Protein AF-A0A0K8PR50-F1 (afdb_monomer_lite)

Sequence (97 aa):
MTNALPRLLEIAPAPSEPRQKDWDEVERSLEVALPSDYKELIHVYGGSNWDDDLYVLEPGCPNENYDLIEWAEHQAEDLEERLGCRAFEGLRRCRRR

Secondary structure (DSSP, 8-state):
----HHHHHTTSPPPSS-----HHHHHHHHTSPPPHHHHHHHHHH-SEEETTTEEEPBTT-SSGGGBHHHHHHHHHHHHHHHTTSSSSTTTSSTT--

Radius of gyration: 16.48 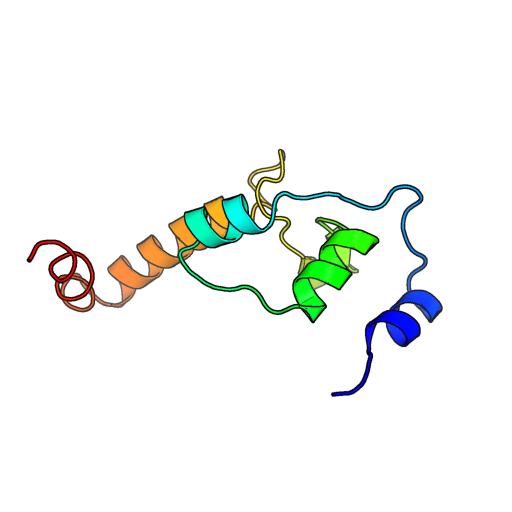Å; chains: 1; bounding box: 35×38×45 Å

Foldseek 3Di:
DDLCVVVVCVVDPFDPAFDDDDQVVQCVLVVHRDDPSLVVVCRGHNFDDDPVPDTAAHDPDPPLVRHPNNVSVVVVVVVCVVVPPDPCPPPVVVPPD

Organism: Streptomyces azureus (NCBI:txid146537)

pLDDT: mean 75.45, std 17.96, range [32.22, 92.25]

InterPro domains:
  IPR037883 Knr4/Smi1-like domain superfamily [SSF160631] (14-71)

Structure (mmCIF, N/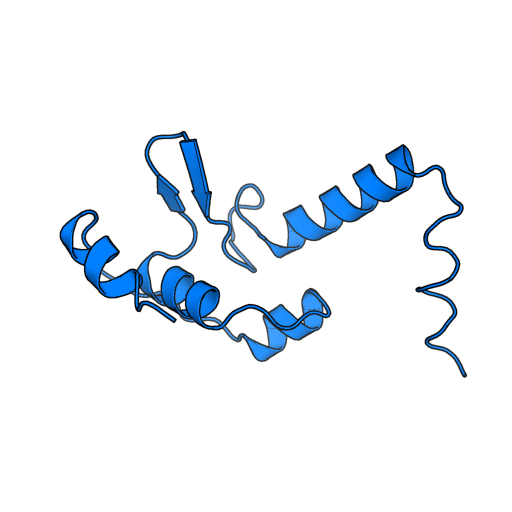CA/C/O backbone):
data_AF-A0A0K8PR50-F1
#
_entry.id   AF-A0A0K8PR50-F1
#
loop_
_atom_site.group_PDB
_atom_site.id
_atom_site.type_symbol
_atom_site.label_atom_id
_atom_site.label_alt_id
_atom_site.label_comp_id
_atom_site.label_asym_id
_atom_site.label_entity_id
_atom_site.label_seq_id
_atom_site.pdbx_PDB_ins_code
_atom_site.Cartn_x
_atom_site.Cartn_y
_atom_site.Cartn_z
_atom_site.occupancy
_atom_site.B_iso_or_equiv
_atom_site.auth_seq_id
_atom_site.auth_comp_id
_atom_site.auth_asym_id
_atom_site.auth_atom_id
_atom_site.pdbx_PDB_model_num
ATOM 1 N N . MET A 1 1 ? -12.345 -17.596 1.169 1.00 51.47 1 MET A N 1
ATOM 2 C CA . MET A 1 1 ? -11.996 -16.492 0.254 1.00 51.47 1 MET A CA 1
ATOM 3 C C . MET A 1 1 ? -10.933 -17.008 -0.694 1.00 51.47 1 MET A C 1
ATOM 5 O O . MET A 1 1 ? -10.073 -17.760 -0.250 1.00 51.47 1 MET A O 1
ATOM 9 N N . THR A 1 2 ? -11.065 -16.735 -1.989 1.00 55.59 2 THR A N 1
ATOM 10 C CA . THR A 1 2 ? -10.133 -17.228 -3.011 1.00 55.59 2 THR A CA 1
ATOM 11 C C . THR A 1 2 ? -8.788 -16.541 -2.821 1.00 55.59 2 THR A C 1
ATOM 13 O O . THR A 1 2 ? -8.738 -15.317 -2.759 1.00 55.59 2 THR A O 1
ATOM 16 N N . ASN A 1 3 ? -7.713 -17.316 -2.704 1.00 71.94 3 ASN A N 1
ATOM 17 C CA . ASN A 1 3 ? -6.368 -16.771 -2.583 1.00 71.94 3 ASN A CA 1
ATOM 18 C C . ASN A 1 3 ? -5.932 -16.259 -3.971 1.00 71.94 3 ASN A C 1
ATOM 20 O O . ASN A 1 3 ? -5.563 -17.052 -4.836 1.00 71.94 3 ASN A O 1
ATOM 24 N N . ALA A 1 4 ? -6.111 -14.959 -4.223 1.00 85.00 4 ALA A N 1
ATOM 25 C CA . ALA A 1 4 ? -5.913 -14.336 -5.536 1.00 85.00 4 ALA A CA 1
ATOM 26 C C . ALA A 1 4 ? -4.441 -14.000 -5.833 1.00 85.00 4 ALA A C 1
ATOM 28 O O . ALA A 1 4 ? -4.057 -13.907 -6.997 1.00 85.00 4 ALA A O 1
ATOM 29 N N . LEU A 1 5 ? -3.609 -13.876 -4.795 1.00 86.88 5 LEU A N 1
ATOM 30 C CA . LEU A 1 5 ? -2.203 -13.493 -4.917 1.00 86.88 5 LEU A CA 1
ATOM 31 C C . LEU A 1 5 ? -1.357 -14.507 -5.719 1.00 86.88 5 LEU A C 1
ATOM 33 O O . LEU A 1 5 ? -0.621 -14.076 -6.605 1.00 86.88 5 LEU A O 1
ATOM 37 N N . PRO A 1 6 ? -1.499 -15.839 -5.542 1.00 89.06 6 PRO A N 1
ATOM 38 C CA . PRO A 1 6 ? -0.833 -16.816 -6.405 1.00 89.06 6 PRO A CA 1
ATOM 39 C C . PRO A 1 6 ? -1.187 -16.655 -7.882 1.00 89.06 6 PRO A C 1
ATOM 41 O O . PRO A 1 6 ? -0.318 -16.761 -8.740 1.00 89.06 6 PRO A O 1
ATOM 44 N N . ARG A 1 7 ? -2.458 -16.359 -8.188 1.00 90.19 7 ARG A N 1
ATOM 45 C CA . ARG A 1 7 ? -2.892 -16.163 -9.574 1.00 90.19 7 ARG A CA 1
ATOM 46 C C . ARG A 1 7 ? -2.304 -14.889 -10.172 1.00 90.19 7 ARG A C 1
ATOM 48 O O . ARG A 1 7 ? -2.020 -14.853 -11.364 1.00 90.19 7 ARG A O 1
ATOM 55 N N . LEU A 1 8 ? -2.123 -13.866 -9.344 1.00 89.12 8 LEU A N 1
ATOM 56 C CA . LEU A 1 8 ? -1.499 -12.612 -9.736 1.00 89.12 8 LEU A CA 1
ATOM 57 C C . LEU A 1 8 ? -0.014 -12.800 -10.076 1.00 89.12 8 LEU A C 1
ATOM 59 O O . LEU A 1 8 ? 0.434 -12.308 -11.108 1.00 89.12 8 LEU A O 1
ATOM 63 N N . LEU A 1 9 ? 0.708 -13.593 -9.279 1.00 89.88 9 LEU A N 1
ATOM 64 C CA . LEU A 1 9 ? 2.124 -13.917 -9.494 1.00 89.88 9 LEU A CA 1
ATOM 65 C C . LEU A 1 9 ? 2.397 -14.641 -10.821 1.00 89.88 9 LEU A C 1
ATOM 67 O O . LEU A 1 9 ? 3.491 -14.525 -11.368 1.00 89.88 9 LEU A O 1
ATOM 71 N N . GLU A 1 10 ? 1.418 -15.376 -11.352 1.00 90.94 10 GLU A N 1
ATOM 72 C CA . GLU A 1 10 ? 1.526 -16.010 -12.672 1.00 90.94 10 GLU A CA 1
ATOM 73 C C . GLU A 1 10 ? 1.483 -15.002 -13.832 1.00 90.94 10 GLU A C 1
ATOM 75 O O . GLU A 1 10 ? 1.972 -15.303 -14.920 1.00 90.94 10 GLU A O 1
ATOM 80 N N . ILE A 1 11 ? 0.878 -13.829 -13.623 1.00 90.75 11 ILE A N 1
ATOM 81 C CA . ILE A 1 11 ? 0.673 -12.801 -14.655 1.00 90.75 11 ILE A CA 1
ATOM 82 C C . ILE A 1 11 ? 1.726 -11.699 -14.520 1.00 90.75 11 ILE A C 1
ATOM 84 O O . ILE A 1 11 ? 2.321 -11.283 -15.512 1.00 90.75 11 ILE A O 1
ATOM 88 N N . ALA A 1 12 ? 1.962 -11.243 -13.291 1.00 88.06 12 ALA A N 1
ATOM 89 C CA . ALA A 1 12 ? 2.895 -10.181 -12.957 1.00 88.06 12 ALA A CA 1
ATOM 90 C C . ALA A 1 12 ? 3.958 -10.736 -11.996 1.00 88.06 12 ALA A C 1
ATOM 92 O O . ALA A 1 12 ? 3.657 -10.946 -10.818 1.00 88.06 12 ALA A O 1
ATOM 93 N N . PRO A 1 13 ? 5.191 -11.003 -12.458 1.00 86.75 13 PRO A N 1
ATOM 94 C CA . PRO A 1 13 ? 6.233 -11.524 -11.584 1.00 86.75 13 PRO A CA 1
ATOM 95 C C . PRO A 1 13 ? 6.540 -10.530 -10.458 1.00 86.75 13 PRO A C 1
ATOM 97 O O . PRO A 1 13 ? 6.558 -9.317 -10.671 1.00 86.75 13 PRO A O 1
ATOM 100 N N . ALA A 1 14 ? 6.779 -11.055 -9.255 1.00 85.06 14 ALA A N 1
ATOM 101 C CA . ALA A 1 14 ? 7.117 -10.229 -8.103 1.00 85.06 14 ALA A CA 1
ATOM 102 C C . ALA A 1 14 ? 8.444 -9.478 -8.320 1.00 85.06 14 ALA A C 1
ATOM 104 O O . ALA A 1 14 ? 9.372 -10.033 -8.923 1.00 85.06 14 ALA A O 1
ATOM 105 N N . PRO A 1 15 ? 8.567 -8.246 -7.801 1.00 81.56 15 PRO A N 1
ATOM 106 C CA . PRO A 1 15 ? 9.846 -7.556 -7.741 1.00 81.56 15 PRO A CA 1
ATOM 107 C C . PRO A 1 15 ? 10.836 -8.314 -6.843 1.00 81.56 15 PRO A C 1
ATOM 109 O O . PRO A 1 15 ? 10.458 -9.102 -5.977 1.00 81.56 15 PRO A O 1
ATOM 112 N N . SER A 1 16 ? 12.128 -8.066 -7.054 1.00 77.00 16 SER A N 1
ATOM 113 C CA . SER A 1 16 ? 13.225 -8.809 -6.418 1.00 77.00 16 SER A CA 1
ATOM 114 C C . SER A 1 16 ? 13.252 -8.708 -4.891 1.00 77.00 16 SER A C 1
ATOM 116 O O . SER A 1 16 ? 13.763 -9.608 -4.227 1.00 77.00 16 SER A O 1
ATOM 118 N N . GLU A 1 17 ? 12.744 -7.605 -4.340 1.00 83.06 17 GLU A N 1
ATOM 119 C CA . GLU A 1 17 ? 12.805 -7.298 -2.914 1.00 83.06 17 GLU A CA 1
ATOM 120 C C . GLU A 1 17 ? 11.401 -7.018 -2.363 1.00 83.06 17 GLU A C 1
ATOM 122 O O . GLU A 1 17 ? 10.764 -6.045 -2.781 1.00 83.06 17 GLU A O 1
ATOM 127 N N . PRO A 1 18 ? 10.914 -7.842 -1.417 1.00 82.69 18 PRO A N 1
ATOM 128 C CA . PRO A 1 18 ? 9.634 -7.608 -0.768 1.00 82.69 18 PRO A CA 1
ATOM 129 C C . PRO A 1 18 ? 9.707 -6.405 0.179 1.00 82.69 18 PRO A C 1
ATOM 131 O O . PRO A 1 18 ? 10.745 -6.117 0.782 1.00 82.69 18 PRO A O 1
ATOM 134 N N . ARG A 1 19 ? 8.579 -5.717 0.363 1.00 83.88 19 ARG A N 1
ATOM 135 C CA . ARG A 1 19 ? 8.471 -4.573 1.275 1.00 83.88 19 ARG A CA 1
ATOM 136 C C . ARG A 1 19 ? 8.086 -5.030 2.674 1.00 83.88 19 ARG A C 1
ATOM 138 O O . ARG A 1 19 ? 7.132 -5.780 2.866 1.00 83.88 19 ARG A O 1
ATOM 145 N N . GLN A 1 20 ? 8.817 -4.557 3.677 1.00 86.50 20 GLN A N 1
ATOM 146 C CA . GLN A 1 20 ? 8.456 -4.742 5.081 1.00 86.50 20 GLN A CA 1
ATOM 147 C C . GLN A 1 20 ? 7.908 -3.437 5.645 1.00 86.50 20 GLN A C 1
ATOM 149 O O . GLN A 1 20 ? 8.430 -2.360 5.359 1.00 86.50 20 GLN A O 1
ATOM 154 N N . LYS A 1 21 ? 6.845 -3.549 6.439 1.00 86.62 21 LYS A N 1
ATOM 155 C CA . LYS A 1 21 ? 6.169 -2.424 7.079 1.00 86.62 21 LYS A CA 1
ATOM 156 C C . LYS A 1 21 ? 5.793 -2.803 8.503 1.00 86.62 21 LYS A C 1
ATOM 158 O O . LYS A 1 21 ? 5.434 -3.953 8.763 1.00 86.62 21 LYS A O 1
ATOM 163 N N . ASP A 1 22 ? 5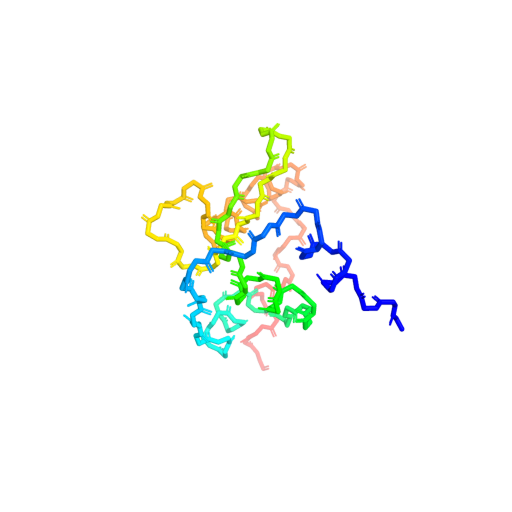.857 -1.821 9.394 1.00 90.81 22 ASP A N 1
ATOM 164 C CA . ASP A 1 22 ? 5.232 -1.910 10.707 1.00 90.81 22 ASP A CA 1
ATOM 165 C C . ASP A 1 22 ? 3.733 -1.639 10.537 1.00 90.81 22 ASP A C 1
ATOM 167 O O . ASP A 1 22 ? 3.278 -0.498 10.442 1.00 90.81 22 ASP A O 1
ATOM 171 N N . TRP A 1 23 ? 2.960 -2.715 10.413 1.00 92.06 23 TRP A N 1
ATOM 172 C CA . TRP A 1 23 ? 1.518 -2.613 10.213 1.00 92.06 23 TRP A CA 1
ATOM 173 C C . TRP A 1 23 ? 0.790 -2.070 11.442 1.00 92.06 23 TRP A C 1
ATOM 175 O O . TRP A 1 23 ? -0.236 -1.418 11.271 1.00 92.06 23 TRP A O 1
ATOM 185 N N . ASP A 1 24 ? 1.325 -2.274 12.648 1.00 91.88 24 ASP A N 1
ATOM 186 C CA . ASP A 1 24 ? 0.721 -1.744 13.871 1.00 91.88 24 ASP A CA 1
ATOM 187 C C . ASP A 1 24 ? 0.840 -0.216 13.915 1.00 91.88 24 ASP A C 1
ATOM 189 O O . ASP A 1 24 ? -0.061 0.470 14.401 1.00 91.88 24 ASP A O 1
ATOM 193 N N . GLU A 1 25 ? 1.950 0.337 13.419 1.00 91.19 25 GLU A N 1
ATOM 194 C CA . GLU A 1 25 ? 2.113 1.779 13.238 1.00 91.19 25 GLU A CA 1
ATOM 195 C C . GLU A 1 25 ? 1.186 2.328 12.149 1.00 91.19 25 GLU A C 1
ATOM 197 O O . GLU A 1 25 ? 0.462 3.290 12.400 1.00 91.19 25 GLU A O 1
ATOM 202 N N . VAL A 1 26 ? 1.135 1.681 10.982 1.00 90.81 26 VAL A N 1
ATOM 203 C CA . VAL A 1 26 ? 0.274 2.102 9.864 1.00 90.81 26 VAL A CA 1
ATOM 204 C C . VAL A 1 26 ? -1.206 2.123 10.258 1.00 90.81 26 VAL A C 1
ATOM 206 O O . VAL A 1 26 ? -1.896 3.114 10.027 1.00 90.81 26 VAL A O 1
ATOM 209 N N . GLU A 1 27 ? -1.708 1.053 10.875 1.00 92.25 27 GLU A N 1
ATOM 210 C CA . GLU A 1 27 ? -3.115 0.959 11.289 1.00 92.25 27 GLU A CA 1
ATOM 211 C C . GLU A 1 27 ? -3.457 1.943 12.409 1.00 92.25 27 GLU A C 1
ATOM 213 O O . GLU A 1 27 ? -4.586 2.430 12.488 1.00 92.25 27 GLU A O 1
ATOM 218 N N . ARG A 1 28 ? -2.481 2.278 13.262 1.00 89.88 28 ARG A N 1
ATOM 219 C CA . ARG A 1 28 ? -2.641 3.319 14.281 1.00 89.88 28 ARG A CA 1
ATOM 220 C C . ARG A 1 28 ? -2.769 4.702 13.652 1.00 89.88 28 ARG A C 1
ATOM 222 O O . ARG A 1 28 ? -3.617 5.462 14.108 1.00 89.88 28 ARG A O 1
ATOM 229 N N . SER A 1 29 ? -1.968 5.011 12.634 1.00 87.56 29 SER A N 1
ATOM 230 C CA . SER A 1 29 ? -2.037 6.290 11.916 1.00 87.56 29 SER A CA 1
ATOM 231 C C . SER A 1 29 ? -3.340 6.436 11.129 1.00 87.56 29 SER A C 1
ATOM 233 O O . SER A 1 29 ? -3.951 7.496 11.156 1.00 87.56 29 SER A O 1
ATOM 235 N N . LEU A 1 30 ? -3.811 5.359 10.492 1.00 85.56 30 LEU A N 1
ATOM 236 C CA . LEU A 1 30 ? -5.063 5.357 9.724 1.00 85.56 30 LEU A CA 1
ATOM 237 C C . LEU A 1 30 ? -6.326 5.182 10.589 1.00 85.56 30 LEU A C 1
ATOM 239 O O . LEU A 1 30 ? -7.442 5.271 10.081 1.00 85.56 30 LEU A O 1
ATOM 243 N N . GLU A 1 31 ? -6.163 4.873 11.878 1.00 88.38 31 GLU A N 1
ATOM 244 C CA . GLU A 1 31 ? -7.231 4.514 12.823 1.00 88.38 31 GLU A CA 1
ATOM 245 C C . GLU A 1 31 ? -8.179 3.393 12.337 1.00 88.38 31 GLU A C 1
ATOM 247 O O . GLU A 1 31 ? -9.323 3.282 12.791 1.00 88.38 31 GLU A O 1
ATOM 252 N N . VAL A 1 32 ? -7.709 2.527 11.435 1.00 89.12 32 VAL A N 1
ATOM 253 C CA . VAL A 1 32 ? -8.485 1.430 10.845 1.00 89.12 32 VAL A CA 1
ATOM 254 C C . VAL A 1 32 ? -7.617 0.190 10.669 1.00 89.12 32 VAL A C 1
ATOM 256 O O . VAL A 1 32 ? -6.431 0.279 10.358 1.00 89.12 32 VAL A O 1
ATOM 259 N N . ALA A 1 33 ? -8.227 -0.981 10.844 1.00 90.81 33 ALA A N 1
ATOM 260 C CA . ALA A 1 33 ? -7.588 -2.241 10.500 1.00 90.81 33 ALA A CA 1
ATOM 261 C C . ALA A 1 33 ? -7.637 -2.449 8.981 1.00 90.81 33 ALA A C 1
ATOM 263 O O . ALA A 1 33 ? -8.710 -2.404 8.372 1.00 90.81 33 ALA A O 1
ATOM 264 N N . LEU A 1 34 ? -6.481 -2.702 8.379 1.00 89.88 34 LEU A N 1
ATOM 265 C CA . LEU A 1 34 ? -6.358 -2.978 6.958 1.00 89.88 34 LEU A CA 1
ATOM 266 C C . LEU A 1 34 ? -6.585 -4.472 6.669 1.00 89.88 34 LEU A C 1
ATOM 268 O O . LEU A 1 34 ? -6.165 -5.329 7.457 1.00 89.88 34 LEU A O 1
ATOM 272 N N . PRO A 1 35 ? -7.206 -4.811 5.526 1.00 92.06 35 PRO A N 1
ATOM 273 C CA . PRO A 1 35 ? -7.392 -6.197 5.105 1.00 92.06 35 PRO A CA 1
ATOM 274 C C . PRO A 1 35 ? -6.070 -6.977 5.009 1.00 92.06 35 PRO A C 1
ATOM 276 O O . PRO A 1 35 ? -5.041 -6.436 4.602 1.00 92.06 35 PRO A O 1
ATOM 279 N N . SER A 1 36 ? -6.075 -8.263 5.376 1.00 90.69 36 SER A N 1
ATOM 280 C CA . SER A 1 36 ? -4.853 -9.084 5.368 1.00 90.69 36 SER A CA 1
ATOM 281 C C . SER A 1 36 ? -4.315 -9.341 3.959 1.00 90.69 36 SER A C 1
ATOM 283 O O . SER A 1 36 ? -3.107 -9.333 3.756 1.00 90.69 36 SER A O 1
ATOM 285 N N . ASP A 1 37 ? -5.202 -9.517 2.983 1.00 90.25 37 ASP A N 1
ATOM 286 C CA . ASP A 1 37 ? -4.868 -9.675 1.565 1.00 90.25 37 ASP A CA 1
ATOM 287 C C . ASP A 1 37 ? -4.198 -8.424 0.975 1.00 90.25 37 ASP A C 1
ATOM 289 O O . ASP A 1 37 ? -3.250 -8.539 0.200 1.00 90.25 37 ASP A O 1
ATOM 293 N N . TYR A 1 38 ? -4.614 -7.230 1.400 1.00 90.56 38 TYR A N 1
ATOM 294 C CA . TYR A 1 38 ? -3.926 -5.985 1.057 1.00 90.56 38 TYR A CA 1
ATOM 295 C C . TYR A 1 38 ? -2.498 -5.940 1.625 1.00 90.56 38 TYR A C 1
ATOM 297 O O . TYR A 1 38 ? -1.555 -5.612 0.904 1.00 90.56 38 TYR A O 1
ATOM 305 N N . LYS A 1 39 ? -2.306 -6.319 2.896 1.00 91.69 39 LYS A N 1
ATOM 306 C CA . LYS A 1 39 ? -0.969 -6.364 3.520 1.00 91.69 39 LYS A CA 1
ATOM 307 C C . LYS A 1 39 ? -0.040 -7.346 2.800 1.00 91.69 39 LYS A C 1
ATOM 309 O O . LYS A 1 39 ? 1.133 -7.040 2.599 1.00 91.69 39 LYS A O 1
ATOM 314 N N . GLU A 1 40 ? -0.565 -8.500 2.385 1.00 91.00 40 GLU A N 1
ATOM 315 C CA . GLU A 1 40 ? 0.171 -9.484 1.582 1.00 91.00 40 GLU A CA 1
ATOM 316 C C . GLU A 1 40 ? 0.538 -8.934 0.195 1.00 91.00 40 GLU A C 1
ATOM 318 O O . GLU A 1 40 ? 1.677 -9.095 -0.245 1.00 91.00 40 GLU A O 1
ATOM 323 N N . LEU A 1 41 ? -0.381 -8.229 -0.473 1.00 90.88 41 LEU A N 1
ATOM 324 C CA . LEU A 1 41 ? -0.112 -7.591 -1.763 1.00 90.88 41 LEU A CA 1
ATOM 325 C C . LEU A 1 41 ? 1.008 -6.546 -1.653 1.00 90.88 41 LEU A C 1
ATOM 327 O O . LEU A 1 41 ? 1.949 -6.581 -2.445 1.00 90.88 41 LEU A O 1
ATOM 331 N N . ILE A 1 42 ? 0.940 -5.655 -0.659 1.00 91.56 42 ILE A N 1
ATOM 332 C CA . ILE A 1 42 ? 1.971 -4.635 -0.419 1.00 91.56 42 ILE A CA 1
ATOM 333 C C . ILE A 1 42 ? 3.302 -5.277 -0.039 1.00 91.56 42 ILE A C 1
ATOM 335 O O . ILE A 1 42 ? 4.350 -4.799 -0.465 1.00 91.56 42 ILE A O 1
ATOM 339 N N . HIS A 1 43 ? 3.288 -6.379 0.711 1.00 91.19 43 HIS A N 1
ATOM 340 C CA . HIS A 1 43 ? 4.516 -7.101 1.025 1.00 91.19 43 HIS A CA 1
ATOM 341 C C . HIS A 1 43 ? 5.233 -7.591 -0.239 1.00 91.19 43 HIS A C 1
ATOM 343 O O . HIS A 1 43 ? 6.457 -7.502 -0.324 1.00 91.19 43 HIS A O 1
ATOM 349 N N . VAL A 1 44 ? 4.480 -8.073 -1.231 1.00 91.19 44 VAL A N 1
ATOM 350 C CA . VAL A 1 44 ? 5.040 -8.596 -2.483 1.00 91.19 44 VAL A CA 1
ATOM 351 C C . VAL A 1 44 ? 5.394 -7.483 -3.467 1.00 91.19 44 VAL A C 1
ATOM 353 O O . VAL A 1 44 ? 6.513 -7.462 -3.968 1.00 91.19 44 VAL A O 1
ATOM 356 N N . TYR A 1 45 ? 4.463 -6.577 -3.765 1.00 88.75 45 TYR A N 1
ATOM 357 C CA . TYR A 1 45 ? 4.609 -5.605 -4.857 1.00 88.75 45 TYR A CA 1
ATOM 358 C C . TYR A 1 45 ? 4.960 -4.191 -4.390 1.00 88.75 45 TYR A C 1
ATOM 360 O O . TYR A 1 45 ? 5.463 -3.400 -5.186 1.00 88.75 45 TYR A O 1
ATOM 368 N N . GLY A 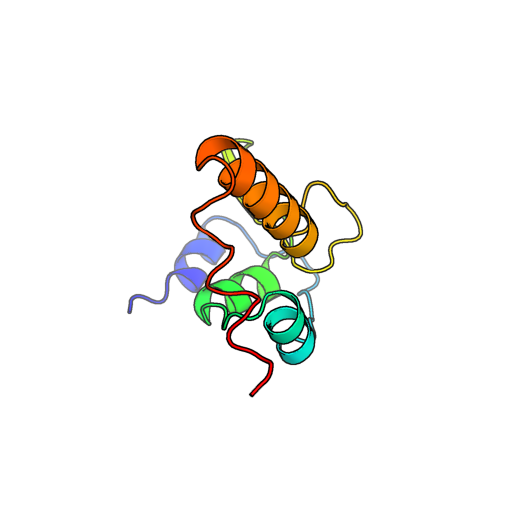1 46 ? 4.730 -3.862 -3.117 1.00 88.25 46 GLY A N 1
ATOM 369 C CA . GLY A 1 46 ? 4.851 -2.495 -2.618 1.00 88.25 46 GLY A CA 1
ATOM 370 C C . GLY A 1 46 ? 3.901 -1.520 -3.319 1.00 88.25 46 GLY A C 1
ATOM 371 O O . GLY A 1 46 ? 2.905 -1.916 -3.933 1.00 88.25 46 GLY A O 1
ATOM 372 N N . GLY A 1 47 ? 4.232 -0.231 -3.235 1.00 85.38 47 GLY A N 1
ATOM 373 C CA . GLY A 1 47 ? 3.533 0.808 -3.988 1.00 85.38 47 GLY A CA 1
ATOM 374 C C . GLY A 1 47 ? 3.837 0.647 -5.470 1.00 85.38 47 GLY A C 1
ATOM 375 O O . GLY A 1 47 ? 5.006 0.599 -5.858 1.00 85.38 47 GLY A O 1
ATOM 376 N N . SER A 1 48 ? 2.801 0.510 -6.293 1.00 83.00 48 SER A N 1
ATOM 377 C CA . SER A 1 48 ? 2.964 0.157 -7.705 1.00 83.00 48 SER A CA 1
ATOM 378 C C . SER A 1 48 ? 1.890 0.777 -8.594 1.00 83.00 48 SER A C 1
ATOM 380 O O . SER A 1 48 ? 0.754 0.977 -8.180 1.00 83.00 48 SER A O 1
ATOM 382 N N . ASN A 1 49 ? 2.262 1.068 -9.838 1.00 85.25 49 ASN A N 1
ATOM 383 C CA . ASN A 1 49 ? 1.343 1.384 -10.929 1.00 85.25 49 ASN A CA 1
ATOM 384 C C . ASN A 1 49 ? 1.282 0.158 -11.849 1.00 85.25 49 ASN A C 1
ATOM 386 O O . ASN A 1 49 ? 2.311 -0.446 -12.161 1.00 85.25 49 ASN A O 1
ATOM 390 N N . TRP A 1 50 ? 0.067 -0.204 -12.240 1.00 85.38 50 TRP A N 1
ATOM 391 C CA . TRP A 1 50 ? -0.248 -1.306 -13.127 1.00 85.38 50 TRP A CA 1
ATOM 392 C C . TRP A 1 50 ? -0.931 -0.745 -14.373 1.00 85.38 50 TRP A C 1
ATOM 394 O O . TRP A 1 50 ? -2.095 -0.348 -14.313 1.00 85.38 50 TRP A O 1
ATOM 404 N N . ASP A 1 51 ? -0.188 -0.749 -15.483 1.00 83.31 51 ASP A N 1
ATOM 405 C CA . ASP A 1 51 ? -0.651 -0.373 -16.829 1.00 83.31 51 ASP A CA 1
ATOM 406 C C . ASP A 1 51 ? -1.345 1.002 -16.897 1.00 83.31 51 ASP A C 1
ATOM 408 O O . ASP A 1 51 ? -2.284 1.194 -17.657 1.00 83.31 51 ASP A O 1
ATOM 412 N N . ASP A 1 52 ? -0.920 1.948 -16.051 1.00 80.38 52 ASP A N 1
ATOM 413 C CA . ASP A 1 52 ? -1.481 3.301 -15.892 1.00 80.38 52 ASP A CA 1
ATOM 414 C C . ASP A 1 52 ? -2.961 3.387 -15.460 1.00 80.38 52 ASP A C 1
ATOM 416 O O . ASP A 1 52 ? -3.456 4.485 -15.191 1.00 80.38 52 ASP A O 1
ATOM 420 N N . ASP A 1 53 ? -3.635 2.247 -15.299 1.00 81.06 53 ASP A N 1
ATOM 421 C CA . ASP A 1 53 ? -5.045 2.139 -14.914 1.00 81.06 53 ASP A CA 1
ATOM 422 C C . ASP A 1 53 ? -5.242 1.885 -13.413 1.00 81.06 53 ASP A C 1
ATOM 424 O O . ASP A 1 53 ? -6.243 2.309 -12.828 1.00 81.06 53 ASP A O 1
ATOM 428 N N . LEU A 1 54 ? -4.307 1.178 -12.769 1.00 83.88 54 LEU A N 1
ATOM 429 C CA . LEU A 1 54 ? -4.416 0.803 -11.360 1.00 83.88 54 LEU A CA 1
ATOM 430 C C . LEU A 1 54 ? -3.199 1.270 -10.563 1.00 83.88 54 LEU A C 1
ATOM 432 O O . LEU A 1 54 ? -2.067 0.857 -10.801 1.00 83.88 54 LEU A O 1
ATOM 436 N N . TYR A 1 55 ? -3.470 2.077 -9.543 1.00 84.12 55 TYR A N 1
ATOM 437 C CA . TYR A 1 55 ? -2.472 2.578 -8.610 1.00 84.12 55 TYR A CA 1
ATOM 438 C C . TYR A 1 55 ? -2.667 1.930 -7.245 1.00 84.12 55 TYR A C 1
ATOM 440 O O . TYR A 1 55 ? -3.721 2.048 -6.620 1.00 84.12 55 TYR A O 1
ATOM 448 N N . VAL A 1 56 ? -1.634 1.235 -6.788 1.00 87.31 56 VAL A N 1
ATOM 449 C CA . VAL A 1 56 ? -1.556 0.627 -5.466 1.00 87.31 56 VAL A CA 1
ATOM 450 C C . VAL A 1 56 ? -0.750 1.565 -4.581 1.00 87.31 56 VAL A C 1
ATOM 452 O O . VAL A 1 56 ? 0.455 1.735 -4.778 1.00 87.31 56 VAL A O 1
ATOM 455 N N . LEU A 1 57 ? -1.430 2.181 -3.619 1.00 87.06 57 LEU A N 1
ATOM 456 C CA . LEU A 1 57 ? -0.821 3.104 -2.668 1.00 87.06 57 LEU A CA 1
ATOM 457 C C . LEU A 1 57 ? -0.093 2.313 -1.581 1.00 87.06 57 LEU A C 1
ATOM 459 O O . LEU A 1 57 ? -0.640 1.361 -1.042 1.00 87.06 57 LEU A O 1
ATOM 463 N N . GLU A 1 58 ? 1.137 2.689 -1.248 1.00 87.19 58 GLU A N 1
ATOM 464 C CA . GLU A 1 58 ? 1.909 2.088 -0.160 1.00 87.19 58 GLU A CA 1
ATOM 465 C C . GLU A 1 58 ? 1.878 3.019 1.053 1.00 87.19 58 GLU A C 1
ATOM 467 O O . GLU A 1 58 ? 2.228 4.185 0.916 1.00 87.19 58 GLU A O 1
ATOM 472 N N . PRO A 1 59 ? 1.527 2.545 2.257 1.00 86.06 59 PRO A N 1
ATOM 473 C CA . PRO A 1 59 ? 1.536 3.406 3.437 1.00 86.06 59 PRO A CA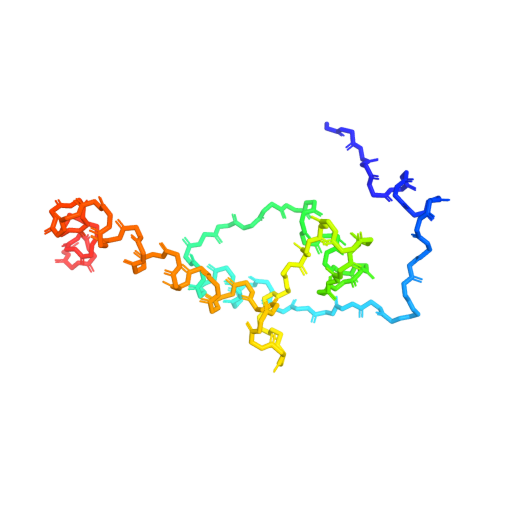 1
ATOM 474 C C . PRO A 1 59 ? 2.961 3.839 3.801 1.00 86.06 59 PRO A C 1
ATOM 476 O O . PRO A 1 59 ? 3.857 2.988 3.896 1.00 86.06 59 PRO A O 1
ATOM 479 N N . GLY A 1 60 ? 3.184 5.132 4.035 1.00 80.00 60 GLY A N 1
ATOM 480 C CA . GLY A 1 60 ? 4.509 5.667 4.358 1.00 80.00 60 GLY A CA 1
ATOM 481 C C . GLY A 1 60 ? 5.477 5.544 3.178 1.00 80.00 60 GLY A C 1
ATOM 482 O O . GLY A 1 60 ? 6.616 5.094 3.353 1.00 80.00 60 GLY A O 1
ATOM 483 N N . CYS A 1 61 ? 4.999 5.793 1.957 1.00 76.19 61 CYS A N 1
ATOM 484 C CA . CYS A 1 61 ? 5.833 5.789 0.762 1.00 76.19 61 CYS A CA 1
ATOM 485 C C . CYS A 1 61 ? 6.614 7.110 0.698 1.00 76.19 61 CYS A C 1
ATOM 487 O O . CYS A 1 61 ? 6.003 8.168 0.792 1.00 76.19 61 CYS A O 1
ATOM 489 N N . PRO A 1 62 ? 7.939 7.104 0.451 1.00 71.56 62 PRO A N 1
ATOM 490 C CA . PRO A 1 62 ? 8.687 8.352 0.275 1.00 71.56 62 PRO A CA 1
ATOM 491 C C . PRO A 1 62 ? 8.173 9.229 -0.877 1.00 71.56 62 PRO A C 1
ATOM 493 O O . PRO A 1 62 ? 8.495 10.411 -0.938 1.00 71.56 62 PRO A O 1
ATOM 496 N N . ASN A 1 63 ? 7.435 8.642 -1.825 1.00 72.19 63 ASN A N 1
ATOM 497 C CA . ASN A 1 63 ? 6.725 9.387 -2.853 1.00 72.19 63 ASN A CA 1
ATOM 498 C C . ASN A 1 63 ? 5.291 9.652 -2.383 1.00 72.19 63 ASN A C 1
ATOM 500 O O . ASN A 1 63 ? 4.454 8.751 -2.430 1.00 72.19 63 ASN A O 1
ATOM 504 N N . GLU A 1 64 ? 5.028 10.899 -2.001 1.00 69.69 64 GLU A N 1
ATOM 505 C CA . GLU A 1 64 ? 3.745 11.389 -1.474 1.00 69.69 64 GLU A CA 1
ATOM 506 C C . GLU A 1 64 ? 2.556 11.061 -2.397 1.00 69.69 64 GLU A C 1
ATOM 508 O O . GLU A 1 64 ? 1.466 10.759 -1.926 1.00 69.69 64 GLU A O 1
ATOM 513 N N . ASN A 1 65 ? 2.769 11.006 -3.720 1.00 67.31 65 ASN A N 1
ATOM 514 C CA . ASN A 1 65 ? 1.704 10.691 -4.686 1.00 67.31 65 ASN A CA 1
ATOM 515 C C . ASN A 1 65 ? 1.191 9.244 -4.592 1.00 67.31 65 ASN A C 1
ATOM 517 O O . ASN A 1 65 ? 0.137 8.929 -5.142 1.00 67.31 65 ASN A O 1
ATOM 521 N N . TYR A 1 66 ? 1.951 8.361 -3.945 1.00 68.88 66 TYR A N 1
ATOM 522 C CA . TYR A 1 66 ? 1.598 6.959 -3.742 1.00 68.88 66 TYR A CA 1
ATOM 523 C C . TYR A 1 66 ? 1.472 6.597 -2.264 1.00 68.88 66 TYR A C 1
ATOM 525 O O . TYR A 1 66 ? 1.381 5.410 -1.949 1.00 68.88 66 TYR A O 1
ATOM 533 N N . ASP A 1 67 ? 1.475 7.582 -1.363 1.00 81.38 67 ASP A N 1
ATOM 534 C CA . ASP A 1 67 ? 1.311 7.320 0.058 1.00 81.38 67 ASP A CA 1
ATOM 535 C C . ASP A 1 67 ? -0.170 7.173 0.413 1.00 81.38 67 ASP A C 1
ATOM 537 O O . ASP A 1 67 ? -0.976 8.082 0.214 1.00 81.38 67 ASP A O 1
ATOM 541 N N . LEU A 1 68 ? -0.534 6.009 0.959 1.00 82.75 68 LEU A N 1
ATOM 542 C CA . LEU A 1 68 ? -1.899 5.764 1.419 1.00 82.75 68 LEU A CA 1
ATOM 543 C C . LEU A 1 68 ? -2.309 6.718 2.552 1.00 82.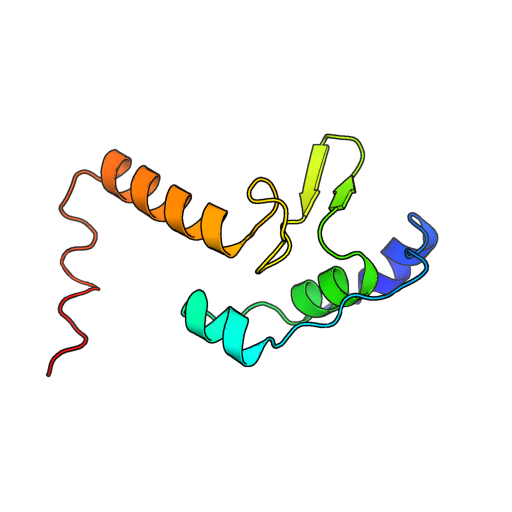75 68 LEU A C 1
ATOM 545 O O . LEU A 1 68 ? -3.480 7.077 2.634 1.00 82.75 68 LEU A O 1
ATOM 549 N N . ILE A 1 69 ? -1.379 7.083 3.436 1.00 82.56 69 ILE A N 1
ATOM 550 C CA . ILE A 1 69 ? -1.658 7.905 4.620 1.00 82.56 69 ILE A CA 1
ATOM 551 C C . ILE A 1 69 ? -1.988 9.332 4.185 1.00 82.56 69 ILE A C 1
ATOM 553 O O . ILE A 1 69 ? -3.079 9.809 4.483 1.00 82.56 69 ILE A O 1
ATOM 557 N N . GLU A 1 70 ? -1.111 9.954 3.397 1.00 80.94 70 GLU A N 1
ATOM 558 C CA . GLU A 1 70 ? -1.339 11.295 2.835 1.00 80.94 70 GLU A CA 1
ATOM 559 C C . GLU A 1 70 ? -2.613 11.335 1.979 1.00 80.94 70 GLU A C 1
ATOM 561 O O . GLU A 1 70 ? -3.456 12.222 2.113 1.00 80.94 70 GLU A O 1
ATOM 566 N N . TRP A 1 71 ? -2.825 10.319 1.132 1.00 80.06 71 TRP A N 1
ATOM 567 C CA . TRP A 1 71 ? -4.032 10.247 0.312 1.00 80.06 71 TRP A CA 1
ATOM 568 C C . TRP A 1 71 ? -5.312 10.148 1.156 1.00 80.06 71 TRP A C 1
ATOM 570 O O . TRP A 1 71 ? -6.317 10.787 0.836 1.00 80.06 71 TRP A O 1
ATOM 580 N N . ALA A 1 72 ? -5.295 9.366 2.241 1.00 80.06 72 ALA A N 1
ATOM 581 C CA . ALA A 1 72 ? -6.435 9.234 3.145 1.00 80.06 72 ALA A CA 1
ATOM 582 C C . ALA A 1 72 ? -6.765 10.551 3.866 1.00 80.06 72 ALA A C 1
ATOM 584 O O . ALA A 1 72 ? -7.946 10.861 4.041 1.00 80.06 72 ALA A O 1
ATOM 585 N N . GLU A 1 73 ? -5.750 11.332 4.242 1.00 77.00 73 GLU A N 1
ATOM 586 C CA . GLU A 1 73 ? -5.935 12.663 4.827 1.00 77.00 73 GLU A CA 1
ATOM 587 C C . GLU A 1 73 ? -6.609 13.616 3.831 1.00 77.00 73 GLU A C 1
ATOM 589 O O . GLU A 1 73 ? -7.655 14.189 4.146 1.00 77.00 73 GLU A O 1
ATOM 594 N N . HIS A 1 74 ? -6.114 13.690 2.592 1.00 72.00 74 HIS A N 1
ATOM 595 C CA . HIS A 1 74 ? -6.718 14.530 1.552 1.00 72.00 74 HIS A CA 1
ATOM 596 C C . HIS A 1 74 ? -8.167 14.150 1.224 1.00 72.00 74 HIS A C 1
ATOM 598 O O . HIS A 1 74 ? -9.027 15.017 1.066 1.00 72.00 74 HIS A O 1
ATOM 604 N N . GLN A 1 75 ? -8.488 12.855 1.161 1.00 67.12 75 GLN A N 1
ATOM 605 C CA . GLN A 1 75 ? -9.869 12.429 0.913 1.00 67.12 75 GLN A CA 1
ATOM 606 C C . GLN A 1 75 ? -10.820 12.779 2.062 1.00 67.12 75 GLN A C 1
ATOM 608 O O . GLN A 1 75 ? -12.010 13.004 1.825 1.00 67.12 75 GLN A O 1
ATOM 613 N N . ALA A 1 76 ? -10.328 12.827 3.301 1.00 65.25 76 ALA A N 1
ATOM 614 C CA . ALA A 1 76 ? -11.134 13.278 4.427 1.00 65.25 76 ALA A CA 1
ATOM 615 C C . ALA A 1 76 ? -11.480 14.771 4.299 1.00 65.25 76 ALA A C 1
ATOM 617 O O . ALA A 1 76 ? -12.627 15.145 4.543 1.00 65.25 76 ALA A O 1
ATOM 618 N N . GLU A 1 77 ? -10.534 15.601 3.855 1.00 61.25 77 GLU A N 1
ATOM 619 C CA . GLU A 1 77 ? -10.734 17.038 3.617 1.00 61.25 77 GLU A CA 1
ATOM 620 C C . GLU A 1 77 ? -11.736 17.299 2.480 1.00 61.25 77 GLU A C 1
ATOM 622 O O . GLU A 1 77 ? -12.713 18.030 2.670 1.00 61.25 77 GLU A O 1
ATOM 627 N N . ASP A 1 78 ? -11.570 16.622 1.340 1.00 59.84 78 ASP A N 1
ATOM 628 C CA . ASP A 1 78 ? -12.490 16.705 0.196 1.00 59.84 78 ASP A CA 1
ATOM 629 C C . ASP A 1 78 ? -13.911 16.265 0.581 1.00 59.84 78 ASP A C 1
ATOM 631 O O . ASP A 1 78 ? -14.920 16.848 0.164 1.00 59.84 78 ASP A O 1
ATOM 635 N N . LEU A 1 79 ? -14.023 15.210 1.393 1.00 56.22 79 LEU A N 1
ATOM 636 C CA . LEU A 1 79 ? -15.310 14.736 1.883 1.00 56.22 79 LEU A CA 1
ATOM 637 C C . LEU A 1 79 ? -15.940 15.732 2.866 1.00 56.22 79 LEU A C 1
ATOM 639 O O . LEU A 1 79 ? -17.156 15.925 2.820 1.00 56.22 79 LEU A O 1
ATOM 643 N N . GLU A 1 80 ? -15.154 16.378 3.728 1.00 57.25 80 GLU A N 1
ATOM 644 C CA . GLU A 1 80 ? -15.622 17.435 4.634 1.00 57.25 80 GLU A CA 1
ATOM 645 C C . GLU A 1 80 ? -16.139 18.664 3.870 1.00 57.25 80 GLU A C 1
ATOM 647 O O . GLU A 1 80 ? -17.188 19.215 4.236 1.00 57.25 80 GLU A O 1
ATOM 652 N N . GLU A 1 81 ? -15.477 19.040 2.774 1.00 56.47 81 GLU A N 1
ATOM 653 C CA . GLU A 1 81 ? -15.930 20.096 1.865 1.00 56.47 81 GLU A CA 1
ATOM 654 C C . GLU A 1 81 ? -17.243 19.699 1.171 1.00 56.47 81 GLU A C 1
ATOM 656 O O . GLU A 1 81 ? -18.233 20.438 1.202 1.00 56.47 81 GLU A O 1
ATOM 661 N N . ARG A 1 82 ? -17.299 18.485 0.609 1.00 50.94 82 ARG A N 1
ATOM 662 C CA . ARG A 1 82 ? -18.452 17.990 -0.158 1.00 50.94 82 ARG A CA 1
ATOM 663 C C . ARG A 1 82 ? -19.673 17.666 0.710 1.00 50.94 82 ARG A C 1
ATOM 665 O O . ARG A 1 82 ? -20.802 17.726 0.221 1.00 50.94 82 ARG A O 1
ATOM 672 N N . LEU A 1 83 ? -19.471 17.333 1.988 1.00 56.41 83 LEU A N 1
ATOM 673 C CA . LEU A 1 83 ? -20.535 17.097 2.975 1.00 56.41 83 LEU A CA 1
ATOM 674 C C . LEU A 1 83 ? -20.915 18.349 3.781 1.00 56.41 83 LEU A C 1
ATOM 676 O O . LEU A 1 83 ? -21.838 18.277 4.594 1.00 56.41 83 LEU A O 1
ATOM 680 N N . GLY A 1 84 ? -20.257 19.491 3.557 1.00 40.19 84 GLY A N 1
ATOM 681 C CA . GLY A 1 84 ? -20.607 20.772 4.162 1.00 40.19 84 GLY A CA 1
ATOM 682 C C . GLY A 1 84 ? -20.646 20.736 5.692 1.00 40.19 84 GLY A C 1
ATOM 683 O O . GLY A 1 84 ? -21.722 20.742 6.282 1.00 40.19 84 GLY A O 1
ATOM 684 N N . CYS A 1 85 ? -19.481 20.728 6.345 1.00 43.19 85 CYS A N 1
ATOM 685 C CA . CYS A 1 85 ? -19.244 21.163 7.738 1.00 43.19 85 CYS A CA 1
ATOM 686 C C . CYS A 1 85 ? -20.208 20.703 8.866 1.00 43.19 85 CYS A C 1
ATOM 688 O O . CYS A 1 85 ? -20.202 21.288 9.947 1.00 43.19 85 CYS A O 1
ATOM 690 N N . ARG A 1 86 ? -21.035 19.662 8.693 1.00 43.59 86 ARG A N 1
ATOM 691 C CA . ARG A 1 86 ? -21.906 19.141 9.773 1.00 43.59 86 ARG A CA 1
ATOM 692 C C . ARG A 1 86 ? -21.949 17.622 9.918 1.00 43.59 86 ARG A C 1
ATOM 694 O O . ARG A 1 86 ? -22.595 17.136 10.841 1.00 43.59 86 ARG A O 1
ATOM 701 N N . ALA A 1 87 ? -21.248 16.867 9.073 1.00 45.78 87 ALA A N 1
ATOM 702 C CA . ALA A 1 87 ? -21.247 15.405 9.165 1.00 45.78 87 ALA A CA 1
ATOM 703 C C . ALA A 1 87 ? -20.221 14.842 10.174 1.00 45.78 87 ALA A C 1
ATOM 705 O O . ALA A 1 87 ? -20.443 13.759 10.708 1.00 45.78 87 ALA A O 1
ATOM 706 N N . PHE A 1 88 ? -19.142 15.574 10.493 1.00 40.34 88 PHE A N 1
ATOM 707 C CA . PHE A 1 88 ? -18.021 15.047 11.297 1.00 40.34 88 PHE A CA 1
ATOM 708 C C . PHE A 1 88 ? -17.778 15.718 12.663 1.00 40.34 88 PHE A C 1
ATOM 710 O O . PHE A 1 88 ? -16.946 15.233 13.434 1.00 40.34 88 PHE A O 1
ATOM 717 N N . GLU A 1 89 ? -18.555 16.741 13.058 1.00 38.50 89 GLU A N 1
ATOM 718 C CA . GLU A 1 89 ? -18.499 17.291 14.434 1.00 38.50 89 GLU A CA 1
ATOM 719 C C . GLU A 1 89 ? -18.898 16.256 15.513 1.00 38.50 89 GLU A C 1
ATOM 721 O O . GLU A 1 89 ? -18.624 16.449 16.700 1.00 38.50 89 GLU A O 1
ATOM 726 N N . GLY A 1 90 ? -19.504 15.128 15.119 1.00 34.75 90 GLY A N 1
ATOM 727 C CA . GLY A 1 90 ? -19.875 14.030 16.017 1.00 34.75 90 GLY A CA 1
ATOM 728 C C . GLY A 1 90 ? -18.761 13.019 16.325 1.00 34.75 90 GLY A C 1
ATOM 729 O O . GLY A 1 90 ? -18.775 12.428 17.403 1.00 34.75 90 GLY A O 1
ATOM 730 N N . LEU A 1 91 ? -17.777 12.825 15.439 1.00 43.59 91 LEU A N 1
ATOM 731 C CA . LEU A 1 91 ? -16.776 11.754 15.593 1.00 43.59 91 LEU A CA 1
ATOM 732 C C . LEU A 1 91 ? -15.514 12.206 16.338 1.00 43.59 91 LEU A C 1
ATOM 734 O O . LEU A 1 91 ? -14.987 11.451 17.152 1.00 43.59 91 LEU A O 1
ATOM 738 N N . ARG A 1 92 ? -15.091 13.470 16.194 1.00 41.50 92 ARG A N 1
ATOM 739 C CA . ARG A 1 92 ? -13.952 14.003 16.973 1.00 41.50 92 ARG A CA 1
ATOM 740 C C . ARG A 1 92 ? -14.319 14.401 18.410 1.00 41.50 92 ARG A C 1
ATOM 742 O O . ARG A 1 92 ? -13.439 14.544 19.255 1.00 41.50 92 ARG A O 1
ATOM 749 N N . ARG A 1 93 ? -15.614 14.536 18.733 1.00 32.22 93 ARG A N 1
ATOM 750 C CA . ARG A 1 93 ? -16.085 14.921 20.080 1.00 32.22 93 ARG A CA 1
ATOM 751 C C . ARG A 1 93 ? -16.403 13.737 21.003 1.00 32.22 93 ARG A C 1
ATOM 753 O O . ARG A 1 93 ? -16.572 13.946 22.201 1.00 32.22 93 ARG A O 1
ATOM 760 N N . CYS A 1 94 ? -16.413 12.504 20.489 1.00 35.75 94 CYS A N 1
ATOM 761 C CA . CYS A 1 94 ? -16.712 11.305 21.282 1.00 35.75 94 CYS A CA 1
ATOM 762 C C . CYS A 1 94 ? -15.486 10.681 21.987 1.00 35.75 94 CYS A C 1
ATOM 764 O O . CYS A 1 94 ? -15.647 9.734 22.747 1.00 35.75 94 CYS A O 1
ATOM 766 N N . ARG A 1 95 ? -14.267 11.220 21.799 1.00 43.41 95 ARG A N 1
ATOM 767 C CA . ARG A 1 95 ? -13.019 10.718 22.424 1.00 43.41 95 ARG A CA 1
ATOM 768 C C . ARG A 1 95 ? -12.490 11.548 23.607 1.00 43.41 95 ARG A C 1
ATOM 770 O O . ARG A 1 95 ? -11.332 11.420 23.995 1.00 43.41 95 ARG A O 1
ATOM 777 N N . ARG A 1 96 ? -13.335 12.374 24.231 1.00 39.66 96 ARG A N 1
ATOM 778 C CA . ARG A 1 96 ? -13.084 12.901 25.587 1.00 39.66 96 ARG A CA 1
ATOM 779 C C . ARG A 1 96 ? -14.343 12.827 26.447 1.00 39.66 96 ARG A C 1
ATOM 781 O O . ARG A 1 96 ? -14.963 13.851 26.735 1.00 39.66 96 ARG A O 1
ATOM 788 N N . ARG A 1 97 ? -14.689 11.620 26.886 1.00 33.00 97 ARG A N 1
ATOM 789 C CA . ARG A 1 97 ? -15.241 11.385 28.224 1.00 33.00 97 ARG A CA 1
ATOM 790 C C . ARG A 1 97 ? -15.074 9.938 28.640 1.00 33.00 97 ARG A C 1
ATOM 792 O O . ARG A 1 97 ? -15.215 9.073 27.754 1.00 33.00 97 ARG A O 1
#